Protein AF-A0A923B6H4-F1 (afdb_monomer_lite)

Structure (mmCIF, N/CA/C/O backbone):
data_AF-A0A923B6H4-F1
#
_entry.id   AF-A0A923B6H4-F1
#
loop_
_atom_site.group_PDB
_atom_site.id
_atom_site.type_symbol
_atom_site.label_atom_id
_atom_site.label_alt_id
_atom_site.label_comp_id
_atom_site.label_asym_id
_atom_site.label_entity_id
_atom_site.label_seq_id
_atom_site.pdbx_PDB_ins_code
_atom_site.Cartn_x
_atom_site.Cartn_y
_atom_site.Cartn_z
_atom_site.occupancy
_atom_site.B_iso_or_equiv
_atom_site.auth_seq_id
_atom_site.auth_comp_id
_atom_site.auth_asym_id
_atom_site.auth_atom_id
_atom_site.pdbx_PDB_model_num
ATOM 1 N N . MET A 1 1 ? -33.719 -10.652 -20.459 1.00 57.91 1 MET A N 1
ATOM 2 C CA . MET A 1 1 ? -33.361 -11.296 -19.174 1.00 57.91 1 MET A CA 1
ATOM 3 C C . MET A 1 1 ? -32.252 -12.275 -19.531 1.00 57.91 1 MET A C 1
ATOM 5 O O . MET A 1 1 ? -32.547 -13.247 -20.193 1.00 57.91 1 MET A O 1
ATOM 9 N N . VAL A 1 2 ? -30.958 -12.010 -19.404 1.00 57.62 2 VAL A N 1
ATOM 10 C CA . VAL A 1 2 ? -30.138 -11.550 -18.275 1.00 57.62 2 VAL A CA 1
ATOM 11 C C . VAL A 1 2 ? -28.887 -10.869 -18.876 1.00 57.62 2 VAL A C 1
ATOM 13 O O . VAL A 1 2 ? -28.631 -11.012 -20.069 1.00 57.62 2 VAL A O 1
ATOM 16 N N . SER A 1 3 ? -28.105 -10.177 -18.044 1.00 59.34 3 SER A N 1
ATOM 17 C CA . SER A 1 3 ? -26.654 -9.966 -18.232 1.00 59.34 3 SER A CA 1
ATOM 18 C C . SER A 1 3 ? -26.194 -8.588 -18.706 1.00 59.34 3 SER A C 1
ATOM 20 O O . SER A 1 3 ? -25.534 -8.457 -19.729 1.00 59.34 3 SER A O 1
ATOM 22 N N . ARG A 1 4 ? -26.398 -7.575 -17.859 1.00 61.78 4 ARG A N 1
ATOM 23 C CA . ARG A 1 4 ? -25.347 -6.593 -17.528 1.00 61.78 4 ARG A CA 1
ATOM 24 C C . ARG A 1 4 ? -25.324 -6.495 -15.998 1.00 61.78 4 ARG A C 1
ATOM 26 O O . ARG A 1 4 ? -26.360 -6.197 -15.416 1.00 61.78 4 ARG A O 1
ATOM 33 N N . PRO A 1 5 ? -24.197 -6.849 -15.365 1.00 55.69 5 PRO A N 1
ATOM 34 C CA . PRO A 1 5 ? -23.071 -5.930 -15.374 1.00 55.69 5 PRO A CA 1
ATOM 35 C C . PRO A 1 5 ? -21.775 -6.644 -15.765 1.00 55.69 5 PRO A C 1
ATOM 37 O O . PRO A 1 5 ? -21.292 -7.538 -15.072 1.00 55.69 5 PRO A O 1
ATOM 40 N N . LEU A 1 6 ? -21.171 -6.226 -16.876 1.00 53.09 6 LEU A N 1
ATOM 41 C CA . LEU A 1 6 ? -19.742 -6.451 -17.040 1.00 53.09 6 LEU A CA 1
ATOM 42 C C . LEU A 1 6 ? -19.062 -5.419 -16.148 1.00 53.09 6 LEU A C 1
ATOM 44 O O . LEU A 1 6 ? -18.910 -4.260 -16.526 1.00 53.09 6 LEU A O 1
ATOM 48 N N . CYS A 1 7 ? -18.735 -5.842 -14.926 1.00 48.56 7 CYS A N 1
ATOM 49 C CA . CYS A 1 7 ? -17.739 -5.169 -14.110 1.00 48.56 7 CYS A CA 1
ATOM 50 C C . CYS A 1 7 ? -16.538 -4.839 -15.017 1.00 48.56 7 CYS A C 1
ATOM 52 O O . CYS A 1 7 ? -16.098 -5.728 -15.754 1.00 48.56 7 CYS A O 1
ATOM 54 N N . PRO A 1 8 ? -16.012 -3.605 -14.991 1.00 54.41 8 PRO A N 1
ATOM 55 C CA . PRO A 1 8 ? -15.057 -3.090 -15.980 1.00 54.41 8 PRO A CA 1
ATOM 56 C C . PRO A 1 8 ? -13.679 -3.777 -15.974 1.00 54.41 8 PRO A C 1
ATOM 58 O O . PRO A 1 8 ? -12.780 -3.347 -16.683 1.00 54.41 8 PRO A O 1
ATOM 61 N N . TYR A 1 9 ? -13.502 -4.849 -15.200 1.00 56.75 9 TYR A N 1
ATOM 62 C CA . TYR A 1 9 ? -12.222 -5.519 -14.985 1.00 56.75 9 TYR A CA 1
ATOM 63 C C . TYR A 1 9 ? -12.125 -6.904 -15.656 1.00 56.75 9 TYR A C 1
ATOM 65 O O . TYR A 1 9 ? -11.381 -7.770 -15.213 1.00 56.75 9 TYR A O 1
ATOM 73 N N . ARG A 1 10 ? -12.890 -7.175 -16.722 1.00 61.66 10 ARG A N 1
ATOM 74 C CA . ARG A 1 10 ? -12.793 -8.458 -17.448 1.00 61.66 10 ARG A CA 1
ATOM 75 C C . ARG A 1 10 ? -12.329 -8.281 -18.891 1.00 61.66 10 ARG A C 1
ATOM 77 O O . ARG A 1 10 ? -13.115 -8.474 -19.811 1.00 61.66 10 ARG A O 1
ATOM 84 N N . SER A 1 11 ? -11.040 -7.983 -19.055 1.00 51.56 11 SER A N 1
ATOM 85 C CA . SER A 1 11 ? -10.308 -8.179 -20.315 1.00 51.56 11 SER A CA 1
ATOM 86 C C . SER A 1 11 ? -8.936 -8.827 -20.045 1.00 51.56 11 SER A C 1
ATOM 88 O O . SER A 1 11 ? -8.159 -8.273 -19.271 1.00 51.56 11 SER A O 1
ATOM 90 N N . PRO A 1 12 ? -8.612 -9.981 -20.663 1.00 59.75 12 PRO A N 1
ATOM 91 C CA . PRO A 1 12 ? -7.485 -10.849 -20.293 1.00 59.75 12 PRO A CA 1
ATOM 92 C C . PRO A 1 12 ? -6.140 -10.466 -20.949 1.00 59.75 12 PRO A C 1
ATOM 94 O O . PRO A 1 12 ? -5.389 -11.338 -21.373 1.00 59.75 12 PRO A O 1
ATOM 97 N N . ALA A 1 13 ? -5.825 -9.173 -21.068 1.00 54.75 13 ALA A N 1
ATOM 98 C CA . ALA A 1 13 ? -4.610 -8.715 -21.759 1.00 54.75 13 ALA A CA 1
ATOM 99 C C . ALA A 1 13 ? -3.969 -7.463 -21.132 1.00 54.75 13 ALA A C 1
ATOM 101 O O . ALA A 1 13 ? -3.460 -6.601 -21.842 1.00 54.75 13 ALA A O 1
ATOM 102 N N . MET A 1 14 ? -4.001 -7.341 -19.805 1.00 49.97 14 MET A N 1
ATOM 103 C CA . MET A 1 14 ? -3.224 -6.333 -19.083 1.00 49.97 14 MET A CA 1
ATOM 104 C C . MET A 1 14 ? -2.109 -7.072 -18.350 1.00 49.97 14 MET A C 1
ATOM 106 O O . MET A 1 14 ? -2.386 -7.920 -17.505 1.00 49.97 14 MET A O 1
ATOM 110 N N . THR A 1 15 ? -0.850 -6.803 -18.684 1.00 62.50 15 THR A N 1
ATOM 111 C CA . THR A 1 15 ? 0.293 -7.165 -17.839 1.00 62.50 15 THR A CA 1
ATOM 112 C C . THR A 1 15 ? 0.137 -6.419 -16.518 1.00 62.50 15 THR A C 1
ATOM 114 O O . THR A 1 15 ? 0.614 -5.296 -16.374 1.00 62.50 15 THR A O 1
ATOM 117 N N . GLU A 1 16 ? -0.603 -7.009 -15.579 1.00 60.38 16 GLU A N 1
ATOM 118 C CA . GLU A 1 16 ? -0.652 -6.533 -14.203 1.00 60.38 16 GLU A CA 1
ATOM 119 C C . GLU A 1 16 ? 0.793 -6.46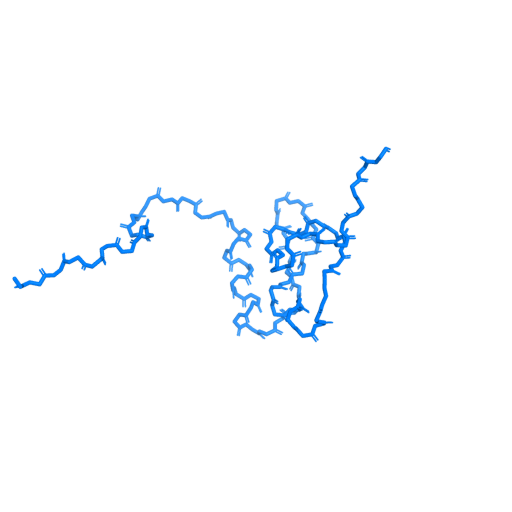6 -13.706 1.00 60.38 16 GLU A C 1
ATOM 121 O O . GLU A 1 16 ? 1.535 -7.453 -13.812 1.00 60.38 16 GLU A O 1
ATOM 126 N N . PRO A 1 17 ? 1.251 -5.299 -13.240 1.00 78.50 17 PRO A N 1
ATOM 127 C CA . PRO A 1 17 ? 2.636 -5.157 -12.863 1.00 78.50 17 PRO A CA 1
ATOM 128 C C . PRO A 1 17 ? 2.910 -6.025 -11.633 1.00 78.50 17 PRO A C 1
ATOM 130 O O . PRO A 1 17 ? 2.076 -6.156 -10.737 1.00 78.50 17 PRO A O 1
ATOM 133 N N . LEU A 1 18 ? 4.094 -6.636 -11.588 1.00 83.62 18 LEU A N 1
ATOM 134 C CA . LEU A 1 18 ? 4.420 -7.715 -10.646 1.00 83.62 18 LEU A CA 1
ATOM 135 C C . LEU A 1 18 ? 4.235 -7.314 -9.168 1.00 83.62 18 LEU A C 1
ATOM 137 O O . LEU A 1 18 ? 3.946 -8.152 -8.315 1.00 83.62 18 LEU A O 1
ATOM 141 N N . TRP A 1 19 ? 4.335 -6.016 -8.870 1.00 84.75 19 TRP A N 1
ATOM 142 C CA . TRP A 1 19 ? 4.073 -5.455 -7.547 1.00 84.75 19 TRP A CA 1
ATOM 143 C C . TRP A 1 19 ? 2.627 -5.608 -7.075 1.00 84.75 19 TRP A C 1
ATOM 145 O O . TRP A 1 19 ? 2.404 -5.713 -5.872 1.00 84.75 19 TRP A O 1
ATOM 155 N N . HIS A 1 20 ? 1.658 -5.655 -7.989 1.00 85.19 20 HIS A N 1
ATOM 156 C CA . HIS A 1 20 ? 0.248 -5.821 -7.653 1.00 85.19 20 HIS A CA 1
ATOM 157 C C . HIS A 1 20 ? -0.039 -7.259 -7.203 1.00 85.19 20 HIS A C 1
ATOM 159 O O . HIS A 1 20 ? -0.636 -7.475 -6.151 1.00 85.19 20 HIS A O 1
ATOM 165 N N . ALA A 1 21 ? 0.507 -8.245 -7.922 1.00 87.25 21 ALA A N 1
ATOM 166 C CA . ALA A 1 21 ? 0.413 -9.654 -7.543 1.00 87.25 21 ALA A CA 1
ATOM 167 C C . ALA A 1 21 ? 1.107 -9.940 -6.199 1.00 87.25 21 ALA A C 1
ATOM 169 O O . ALA A 1 21 ? 0.570 -10.656 -5.356 1.00 87.25 21 ALA A O 1
ATOM 170 N N . LEU A 1 22 ? 2.282 -9.344 -5.961 1.00 89.81 22 LEU A N 1
ATOM 171 C CA . LEU A 1 22 ? 2.986 -9.469 -4.680 1.00 89.81 22 LEU A CA 1
ATOM 172 C C . LEU A 1 22 ? 2.224 -8.802 -3.531 1.00 89.81 22 LEU A C 1
ATOM 174 O O . LEU A 1 22 ? 2.176 -9.353 -2.431 1.00 89.81 22 LEU A O 1
ATOM 178 N N . HIS A 1 23 ? 1.612 -7.643 -3.780 1.00 88.94 23 HIS A N 1
ATOM 179 C CA . HIS A 1 23 ? 0.744 -6.986 -2.810 1.00 88.94 23 HIS A CA 1
ATOM 180 C C . HIS A 1 23 ? -0.439 -7.876 -2.423 1.00 88.94 23 HIS A C 1
ATOM 182 O O . HIS A 1 23 ? -0.722 -8.033 -1.234 1.00 88.94 23 HIS A O 1
ATOM 188 N N . GLU A 1 24 ? -1.119 -8.462 -3.410 1.00 88.44 24 GLU A N 1
ATOM 189 C CA . GLU A 1 24 ? -2.260 -9.347 -3.182 1.00 88.44 24 GLU A CA 1
ATOM 190 C C . GLU A 1 24 ? -1.843 -10.610 -2.421 1.00 88.44 24 GLU A C 1
ATOM 192 O O . GLU A 1 24 ? -2.471 -10.956 -1.421 1.00 88.44 24 GLU A O 1
ATOM 197 N N . ALA A 1 25 ? -0.727 -11.237 -2.808 1.00 91.12 25 ALA A N 1
ATOM 198 C CA . ALA A 1 25 ? -0.174 -12.393 -2.109 1.00 91.12 25 ALA A CA 1
ATOM 199 C C . ALA A 1 25 ? 0.172 -12.072 -0.645 1.00 91.12 25 ALA A C 1
ATOM 201 O O . ALA A 1 25 ? -0.171 -12.840 0.255 1.00 91.12 25 ALA A O 1
ATOM 202 N N . ALA A 1 26 ? 0.802 -10.924 -0.383 1.00 91.19 26 ALA A N 1
ATOM 203 C CA . ALA A 1 26 ? 1.103 -10.477 0.974 1.00 91.19 26 ALA A CA 1
ATOM 204 C C . ALA A 1 26 ? -0.180 -10.184 1.773 1.00 91.19 26 ALA A C 1
ATOM 206 O O . ALA A 1 26 ? -0.283 -10.576 2.934 1.00 91.19 26 ALA A O 1
ATOM 207 N N . CYS A 1 27 ? -1.199 -9.576 1.153 1.00 88.38 27 CYS A N 1
ATOM 208 C CA . CYS A 1 27 ? -2.500 -9.365 1.792 1.00 88.38 27 CYS A CA 1
ATOM 209 C C . CYS A 1 27 ? -3.194 -10.691 2.138 1.00 88.38 27 CYS A C 1
ATOM 211 O O . CYS A 1 27 ? -3.714 -10.824 3.243 1.00 88.38 27 CYS A O 1
ATOM 213 N N . ALA A 1 28 ? -3.167 -11.676 1.235 1.00 89.31 28 ALA A N 1
ATOM 214 C CA . ALA A 1 28 ? -3.736 -13.004 1.462 1.00 89.31 28 ALA A CA 1
ATOM 215 C C . ALA A 1 28 ? -3.007 -13.765 2.582 1.00 89.31 28 ALA A C 1
ATOM 217 O O . ALA A 1 28 ? -3.634 -14.484 3.356 1.00 89.31 28 ALA A O 1
ATOM 218 N N . ARG A 1 29 ? -1.689 -13.567 2.707 1.00 91.31 29 ARG A N 1
ATOM 219 C CA . ARG A 1 29 ? -0.866 -14.117 3.796 1.00 91.31 29 ARG A CA 1
ATOM 220 C C . ARG A 1 29 ? -1.006 -13.353 5.117 1.00 91.31 29 ARG A C 1
ATOM 222 O O . ARG A 1 29 ? -0.458 -13.797 6.122 1.00 91.31 29 ARG A O 1
ATOM 229 N N . GLY A 1 30 ? -1.709 -12.219 5.131 1.00 90.56 30 GLY A N 1
ATOM 230 C CA . GLY A 1 30 ? -1.800 -11.342 6.300 1.00 90.56 30 GLY A CA 1
ATOM 231 C C . GLY A 1 30 ? -0.488 -10.626 6.631 1.00 90.56 30 GLY A C 1
ATOM 232 O O . GLY A 1 30 ? -0.312 -10.147 7.747 1.00 90.56 30 GLY A O 1
ATOM 233 N N . GLU A 1 31 ? 0.442 -10.545 5.679 1.00 91.31 31 GLU A N 1
ATOM 234 C CA . GLU A 1 31 ? 1.692 -9.818 5.852 1.00 91.31 31 GLU A CA 1
ATOM 235 C C . GLU A 1 31 ? 1.467 -8.311 5.765 1.00 91.31 31 GLU A C 1
ATOM 237 O O . GLU A 1 31 ? 0.665 -7.795 4.980 1.00 91.31 31 GLU A O 1
ATOM 242 N N . ASN A 1 32 ? 2.221 -7.575 6.577 1.00 90.31 32 ASN A N 1
ATOM 243 C CA . ASN A 1 32 ? 2.100 -6.127 6.658 1.00 90.31 32 ASN A CA 1
ATOM 244 C C . ASN A 1 32 ? 2.878 -5.393 5.557 1.00 90.31 32 ASN A C 1
ATOM 246 O O . ASN A 1 32 ? 2.610 -4.224 5.277 1.00 90.31 32 ASN A O 1
ATOM 250 N N . THR A 1 33 ? 3.855 -6.044 4.939 1.00 91.00 33 THR A N 1
ATOM 251 C CA . THR A 1 33 ? 4.732 -5.439 3.939 1.00 91.00 33 THR A CA 1
ATOM 252 C C . THR A 1 33 ? 5.055 -6.433 2.837 1.00 91.00 33 THR A C 1
ATOM 254 O O . THR A 1 33 ? 5.039 -7.641 3.048 1.00 91.00 33 THR A O 1
ATOM 257 N N . TYR A 1 34 ? 5.369 -5.916 1.656 1.00 91.00 34 TYR A N 1
ATOM 258 C CA . TYR A 1 34 ? 5.921 -6.683 0.548 1.00 91.00 34 TYR A CA 1
ATOM 259 C C . TYR A 1 34 ? 7.103 -5.919 -0.048 1.00 91.00 34 TYR A C 1
ATOM 261 O O . TYR A 1 34 ? 7.221 -4.701 0.115 1.00 91.00 34 TYR A O 1
ATOM 269 N N . ARG A 1 35 ? 8.003 -6.638 -0.717 1.00 90.25 35 ARG A N 1
ATOM 270 C CA . ARG A 1 35 ? 9.148 -6.030 -1.391 1.00 90.25 35 ARG A CA 1
ATOM 271 C C . ARG A 1 35 ? 8.818 -5.821 -2.857 1.00 90.25 35 ARG A C 1
ATOM 273 O O . ARG A 1 35 ? 8.498 -6.773 -3.563 1.00 90.25 35 ARG A O 1
ATOM 280 N N . ASP A 1 36 ? 8.913 -4.580 -3.297 1.00 87.62 36 ASP A N 1
ATOM 281 C CA . ASP A 1 36 ? 8.734 -4.221 -4.690 1.00 87.62 36 ASP A CA 1
ATOM 282 C C . ASP A 1 36 ? 9.991 -4.625 -5.490 1.00 87.62 36 ASP A C 1
ATOM 284 O O . ASP A 1 36 ? 11.094 -4.207 -5.136 1.00 87.62 36 ASP A O 1
ATOM 288 N N . PRO A 1 37 ? 9.874 -5.470 -6.528 1.00 85.69 37 PRO A N 1
ATOM 289 C CA . PRO A 1 37 ? 11.026 -5.978 -7.274 1.00 85.69 37 PRO A CA 1
ATOM 290 C C . PRO A 1 37 ? 11.592 -4.956 -8.266 1.00 85.69 37 PRO A C 1
ATOM 292 O O . PRO A 1 37 ? 12.740 -5.081 -8.675 1.00 85.69 37 PRO A O 1
ATOM 295 N N . GLU A 1 38 ? 10.798 -3.958 -8.651 1.00 84.75 38 GLU A N 1
ATOM 296 C CA . GLU A 1 38 ? 11.179 -2.926 -9.616 1.00 84.75 38 GLU A CA 1
ATOM 297 C C . GLU A 1 38 ? 11.989 -1.815 -8.938 1.00 84.75 38 GLU A C 1
ATOM 299 O O . GLU A 1 38 ? 13.043 -1.408 -9.416 1.00 84.75 38 GLU A O 1
ATOM 304 N N . THR A 1 39 ? 11.519 -1.357 -7.784 1.00 84.31 39 THR A N 1
ATOM 305 C CA . THR A 1 39 ? 12.108 -0.251 -7.024 1.00 84.31 39 THR A CA 1
ATOM 306 C C . THR A 1 39 ? 12.984 -0.722 -5.862 1.00 84.31 39 THR A C 1
ATOM 308 O O . THR A 1 39 ? 13.775 0.050 -5.328 1.00 84.31 39 THR A O 1
ATOM 311 N N . GLY A 1 40 ? 12.853 -1.986 -5.445 1.00 87.31 40 GLY A N 1
ATOM 312 C CA . GLY A 1 40 ? 13.577 -2.568 -4.315 1.00 87.31 40 GLY A CA 1
ATOM 313 C C . GLY A 1 40 ? 13.049 -2.152 -2.938 1.00 87.31 40 GLY A C 1
ATOM 314 O O . GLY A 1 40 ? 13.580 -2.630 -1.931 1.00 87.31 40 GLY A O 1
ATOM 315 N N . TYR A 1 41 ? 12.026 -1.294 -2.872 1.00 87.62 41 TYR A N 1
ATOM 316 C CA . TYR A 1 41 ? 11.489 -0.768 -1.619 1.00 87.62 41 TYR A CA 1
ATOM 317 C C . TYR A 1 41 ? 10.570 -1.756 -0.903 1.00 87.62 41 TYR A C 1
ATOM 319 O O . TYR A 1 41 ? 9.862 -2.558 -1.512 1.00 87.62 41 TYR A O 1
ATOM 327 N N . THR A 1 42 ? 10.535 -1.643 0.422 1.00 89.75 42 THR A N 1
ATOM 328 C CA . THR A 1 42 ? 9.553 -2.330 1.262 1.00 89.75 42 THR A CA 1
ATOM 329 C C . THR A 1 42 ? 8.297 -1.471 1.355 1.00 89.75 42 THR A C 1
ATOM 331 O O . THR A 1 42 ? 8.312 -0.405 1.971 1.00 89.75 42 THR A O 1
ATOM 334 N N . VAL A 1 43 ? 7.209 -1.928 0.743 1.00 89.19 43 VAL A N 1
ATOM 335 C CA . VAL A 1 43 ? 5.930 -1.214 0.680 1.00 89.19 43 VAL A CA 1
ATOM 336 C C . VAL A 1 43 ? 4.937 -1.861 1.641 1.00 89.19 43 VAL A C 1
ATOM 338 O O . VAL A 1 43 ? 4.874 -3.084 1.757 1.00 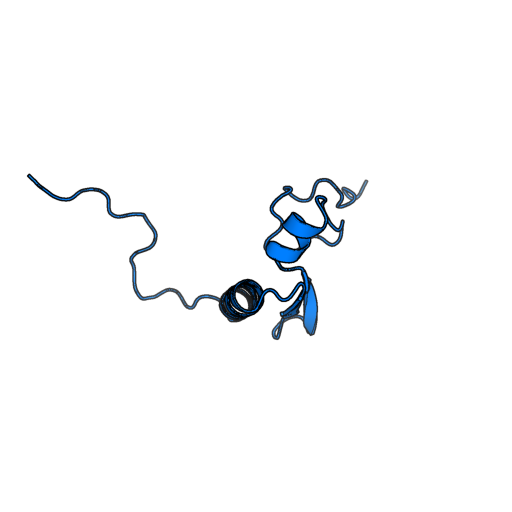89.19 43 VAL A O 1
ATOM 341 N N . PHE A 1 44 ? 4.150 -1.046 2.345 1.00 90.12 44 PHE A N 1
ATOM 342 C CA . PHE A 1 44 ? 3.103 -1.546 3.235 1.00 90.12 44 PHE A CA 1
ATOM 343 C C . PHE A 1 44 ? 1.900 -2.076 2.450 1.00 90.12 44 PHE A C 1
ATOM 345 O O . PHE A 1 44 ? 1.489 -1.513 1.433 1.00 90.12 44 PHE A O 1
ATOM 352 N N . THR A 1 45 ? 1.318 -3.164 2.944 1.00 91.38 45 THR A N 1
ATOM 353 C CA . THR A 1 45 ? 0.074 -3.721 2.413 1.00 91.38 45 THR A CA 1
ATOM 354 C C . THR A 1 45 ? -1.133 -2.935 2.916 1.00 91.38 45 THR A C 1
ATOM 356 O O . THR A 1 45 ? -1.079 -2.222 3.925 1.00 91.38 45 THR A O 1
ATOM 359 N N . ARG A 1 46 ? -2.280 -3.103 2.246 1.00 88.75 46 ARG A N 1
ATOM 360 C CA . ARG A 1 46 ? -3.548 -2.537 2.720 1.00 88.75 46 ARG A CA 1
ATOM 361 C C . ARG A 1 46 ? -3.888 -3.069 4.114 1.00 88.75 46 ARG A C 1
ATOM 363 O O . ARG A 1 46 ? -4.353 -2.303 4.952 1.00 88.75 46 ARG A O 1
ATOM 370 N N . VAL A 1 47 ? -3.601 -4.344 4.380 1.00 89.50 47 VAL A N 1
ATOM 371 C CA . VAL A 1 47 ? -3.829 -4.979 5.687 1.00 89.50 47 VAL A CA 1
ATOM 372 C C . VAL A 1 47 ? -3.060 -4.257 6.794 1.00 89.50 47 VAL A C 1
ATOM 374 O O . VAL A 1 47 ? -3.634 -3.971 7.840 1.00 89.50 47 VAL A O 1
ATOM 377 N N . ALA A 1 48 ? -1.804 -3.861 6.560 1.00 90.12 48 ALA A N 1
ATOM 378 C CA . ALA A 1 48 ? -1.050 -3.070 7.535 1.00 90.12 48 ALA A CA 1
ATOM 379 C C . ALA A 1 48 ? -1.668 -1.701 7.811 1.00 90.12 48 ALA A C 1
ATOM 381 O O . ALA A 1 48 ? -1.681 -1.2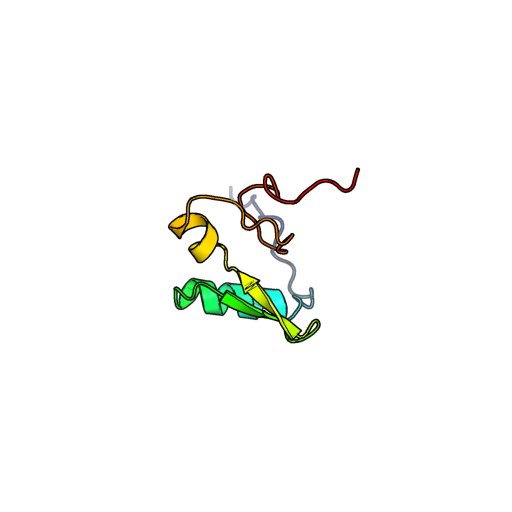44 8.952 1.00 90.12 48 ALA A O 1
ATOM 382 N N . HIS A 1 49 ? -2.180 -1.039 6.777 1.00 87.06 49 HIS A N 1
ATOM 383 C CA . HIS A 1 49 ? -2.858 0.243 6.927 1.00 87.06 49 HIS A CA 1
ATOM 384 C C . HIS A 1 49 ? -4.169 0.117 7.708 1.00 87.06 49 HIS A C 1
ATOM 386 O O . HIS A 1 49 ? -4.448 0.966 8.556 1.00 87.06 49 HIS A O 1
ATOM 392 N N . LEU A 1 50 ? -4.933 -0.950 7.474 1.00 88.56 50 LEU A N 1
ATOM 393 C CA . LEU A 1 5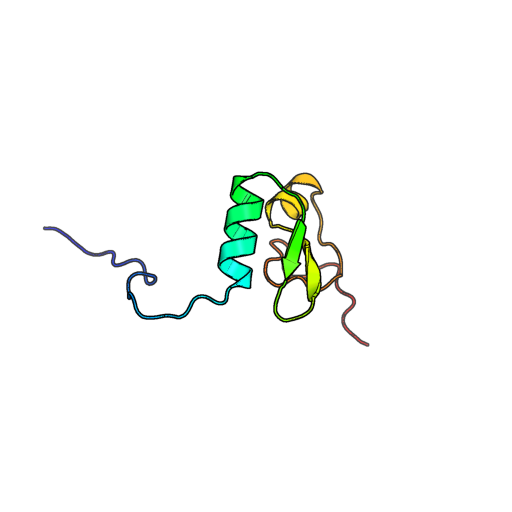0 ? -6.144 -1.252 8.237 1.00 88.56 50 LEU A CA 1
ATOM 394 C C . LEU A 1 50 ? -5.812 -1.576 9.698 1.00 88.56 50 LEU A C 1
ATOM 396 O O . LEU A 1 50 ? -6.385 -0.970 10.594 1.00 88.56 50 LEU A O 1
ATOM 400 N N . ALA A 1 51 ? -4.827 -2.445 9.941 1.00 89.31 51 ALA A N 1
ATOM 401 C CA . ALA A 1 51 ? -4.399 -2.819 11.290 1.00 89.31 51 ALA A CA 1
ATOM 402 C C . ALA A 1 51 ? -3.841 -1.629 12.088 1.00 89.31 51 ALA A C 1
ATOM 404 O O . ALA A 1 51 ? -4.050 -1.531 13.293 1.00 89.31 51 ALA A O 1
ATOM 405 N N . ARG A 1 52 ? -3.132 -0.709 11.424 1.00 88.94 52 ARG A N 1
ATOM 406 C CA . ARG A 1 52 ? -2.553 0.475 12.070 1.00 88.94 52 ARG A CA 1
ATOM 407 C C . ARG A 1 52 ? -3.539 1.638 12.210 1.00 88.94 52 ARG A C 1
ATOM 409 O O . ARG A 1 52 ? -3.270 2.550 12.985 1.00 88.94 52 ARG A O 1
ATOM 416 N N . GLY A 1 53 ? -4.619 1.657 11.429 1.00 90.62 53 GLY A N 1
ATOM 417 C CA . GLY A 1 53 ? -5.634 2.714 11.470 1.00 90.62 53 GLY A CA 1
ATOM 418 C C . GLY A 1 53 ? -5.191 4.085 10.934 1.00 90.62 53 GLY A C 1
ATOM 419 O O . GLY A 1 53 ? -5.879 5.066 11.185 1.00 90.62 53 GLY A O 1
ATOM 420 N N . LYS A 1 54 ? -4.033 4.194 10.256 1.00 89.19 54 LYS A N 1
ATOM 421 C CA . LYS A 1 54 ? -3.523 5.476 9.719 1.00 89.19 54 LYS A CA 1
ATOM 422 C C . LYS A 1 54 ? -2.543 5.345 8.550 1.00 89.19 54 LYS A C 1
ATOM 424 O O . LYS A 1 54 ? -1.808 4.347 8.425 1.00 89.19 54 LYS A O 1
ATOM 429 N N . CYS A 1 55 ? -2.454 6.404 7.743 1.00 89.25 55 CYS A N 1
ATOM 430 C CA . CYS A 1 55 ? -1.472 6.556 6.663 1.00 89.25 55 CYS A CA 1
ATOM 431 C C . CYS A 1 55 ? -0.014 6.502 7.175 1.00 89.25 55 CYS A C 1
ATOM 433 O O . CYS A 1 55 ? 0.284 6.884 8.303 1.00 89.25 55 CYS A O 1
ATOM 435 N N . CYS A 1 56 ? 0.912 5.957 6.371 1.00 87.38 56 CYS A N 1
ATOM 436 C CA . CYS A 1 56 ? 2.345 5.847 6.720 1.00 87.38 56 CYS A CA 1
ATOM 437 C C . CYS A 1 56 ? 3.154 7.109 6.437 1.00 87.38 56 CYS A C 1
ATOM 439 O O . CYS A 1 56 ? 4.265 7.208 6.942 1.00 87.38 56 CYS A O 1
ATOM 441 N N . GLY A 1 57 ? 2.655 8.011 5.590 1.00 86.56 57 GLY A N 1
ATOM 442 C CA . GLY A 1 57 ? 3.436 9.144 5.094 1.00 86.56 57 GLY A CA 1
ATOM 443 C C . GLY A 1 57 ? 4.513 8.785 4.060 1.00 86.56 57 GLY A C 1
ATOM 444 O O . GLY A 1 57 ? 5.257 9.659 3.636 1.00 86.56 57 GLY A O 1
ATOM 445 N N . SER A 1 58 ? 4.583 7.528 3.604 1.00 85.38 58 SER A N 1
ATOM 446 C CA . SER A 1 58 ? 5.594 7.047 2.642 1.00 85.38 58 SER A CA 1
ATOM 447 C C . SER A 1 58 ? 5.109 6.982 1.185 1.00 85.38 58 SER A C 1
ATOM 449 O O . SER A 1 58 ? 5.769 6.352 0.368 1.00 85.38 58 SER A O 1
ATOM 451 N N . ALA A 1 59 ? 3.955 7.581 0.861 1.00 85.69 59 ALA A N 1
ATOM 452 C CA . ALA A 1 59 ? 3.371 7.604 -0.491 1.00 85.69 59 ALA A CA 1
ATOM 453 C C . ALA A 1 59 ? 3.271 6.210 -1.159 1.00 85.69 59 ALA A C 1
ATOM 455 O O . ALA A 1 59 ? 3.712 6.002 -2.289 1.00 85.69 59 ALA A O 1
ATOM 456 N N . CYS A 1 60 ? 2.728 5.225 -0.435 1.00 86.25 60 CYS A N 1
ATOM 457 C CA . CYS A 1 60 ? 2.601 3.846 -0.918 1.00 86.25 60 CYS A CA 1
ATOM 458 C C . CYS A 1 60 ? 1.548 3.707 -2.030 1.00 86.25 60 CYS A C 1
ATOM 460 O O . CYS A 1 60 ? 0.439 4.203 -1.889 1.00 86.25 60 CYS A O 1
ATOM 462 N N . ARG A 1 61 ? 1.824 2.904 -3.068 1.00 81.50 61 ARG A N 1
ATOM 463 C CA . ARG A 1 61 ? 0.923 2.711 -4.229 1.00 81.50 61 ARG A CA 1
ATOM 464 C C . ARG A 1 61 ? -0.522 2.300 -3.876 1.00 81.50 61 ARG A C 1
ATOM 466 O O . ARG A 1 61 ? -1.438 2.632 -4.618 1.00 81.50 61 ARG A O 1
ATOM 473 N N . HIS A 1 62 ? -0.737 1.612 -2.752 1.00 81.75 62 HIS A N 1
ATOM 474 C CA . HIS A 1 62 ? -2.048 1.095 -2.327 1.00 81.75 62 HIS A CA 1
ATOM 475 C C . HIS A 1 62 ? -2.542 1.673 -0.993 1.00 81.75 62 HIS A C 1
ATOM 477 O O . HIS A 1 62 ? -3.100 0.951 -0.161 1.00 81.75 62 HIS A O 1
ATOM 483 N N . CYS A 1 63 ? -2.327 2.967 -0.750 1.00 86.75 63 CYS A N 1
ATOM 484 C CA . CYS A 1 63 ? -2.791 3.582 0.488 1.00 86.75 63 CYS A CA 1
ATOM 485 C C . CYS A 1 63 ? -4.331 3.709 0.516 1.00 86.75 63 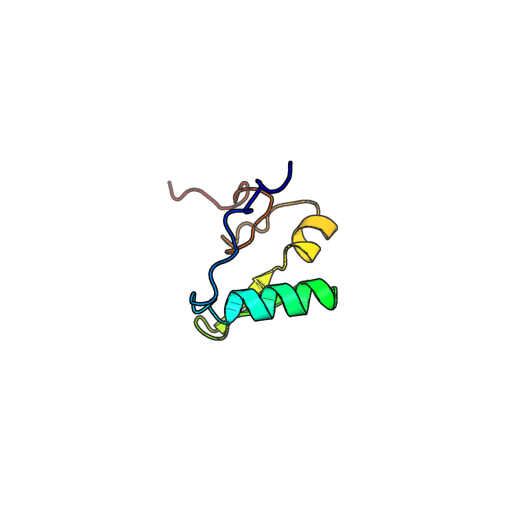CYS A C 1
ATOM 487 O O . CYS A 1 63 ? -4.899 4.356 -0.359 1.00 86.75 63 CYS A O 1
ATOM 489 N N . PRO A 1 64 ? -5.030 3.148 1.523 1.00 87.12 64 PRO A N 1
ATOM 490 C CA . PRO A 1 64 ? -6.477 3.325 1.667 1.00 87.12 64 PRO A CA 1
ATOM 491 C C . PRO A 1 64 ? -6.877 4.703 2.228 1.00 87.12 64 PRO A C 1
ATOM 493 O O . PRO A 1 64 ? -8.056 5.029 2.214 1.00 87.12 64 PRO A O 1
ATOM 496 N N . TYR A 1 65 ? -5.916 5.493 2.720 1.00 88.00 65 TYR A N 1
ATOM 497 C CA . TYR A 1 65 ? -6.131 6.795 3.373 1.00 88.00 65 TYR A CA 1
ATOM 498 C C . TYR A 1 65 ? -5.728 7.986 2.492 1.00 88.00 65 TYR A C 1
ATOM 500 O O . TYR A 1 65 ? -5.331 9.028 3.007 1.00 88.00 65 TYR A O 1
ATOM 508 N N . ASP A 1 66 ? -5.709 7.799 1.171 1.00 85.00 66 ASP A N 1
ATOM 509 C CA . ASP A 1 66 ? -5.429 8.859 0.191 1.00 85.00 66 ASP A CA 1
ATOM 510 C C . ASP A 1 66 ? -4.182 9.710 0.504 1.00 85.00 66 ASP A C 1
ATOM 512 O O . ASP A 1 66 ? -4.138 10.915 0.296 1.00 85.00 66 ASP A O 1
ATOM 516 N N . HIS A 1 67 ? -3.142 9.084 1.064 1.00 88.62 67 HIS A N 1
ATOM 517 C CA . HIS A 1 67 ? -1.896 9.771 1.407 1.00 88.62 67 HIS A CA 1
ATOM 518 C C . HIS A 1 67 ? -2.032 10.954 2.386 1.00 88.62 67 HIS A C 1
ATOM 520 O O . HIS A 1 67 ? -1.154 11.809 2.400 1.00 88.62 67 HIS A O 1
ATOM 526 N N . GLU A 1 68 ? -3.020 10.951 3.290 1.00 87.88 68 GLU A N 1
ATOM 527 C CA . GLU A 1 68 ? -3.248 12.055 4.251 1.00 87.88 68 GLU A CA 1
ATOM 528 C C . GLU A 1 68 ? -2.000 12.482 5.055 1.00 87.88 68 GLU A C 1
ATOM 530 O O . GLU A 1 68 ? -1.811 13.658 5.348 1.00 87.88 68 GLU A O 1
ATOM 535 N N . ALA A 1 69 ? -1.126 11.531 5.402 1.00 86.75 69 ALA A N 1
ATOM 536 C CA . ALA A 1 69 ? 0.067 11.768 6.214 1.00 86.75 69 ALA A CA 1
ATOM 537 C C . ALA A 1 69 ? 1.330 12.003 5.374 1.00 86.75 69 ALA A C 1
ATOM 539 O O . ALA A 1 69 ? 2.423 12.117 5.929 1.00 86.75 69 ALA A O 1
ATOM 540 N N . VAL A 1 70 ? 1.224 11.996 4.042 1.00 87.50 70 VAL A N 1
ATOM 541 C CA . VAL A 1 70 ? 2.354 12.310 3.166 1.00 87.50 70 VAL A CA 1
ATOM 542 C C . VAL A 1 70 ? 2.516 13.827 3.169 1.00 87.50 70 VAL A C 1
ATOM 544 O O . VAL A 1 70 ? 1.575 14.529 2.801 1.00 87.50 70 VAL A O 1
ATOM 547 N N . PRO A 1 71 ? 3.681 14.364 3.569 1.00 81.25 71 PRO A N 1
ATOM 548 C CA . PRO A 1 71 ? 3.885 15.802 3.545 1.00 81.25 71 PRO A CA 1
ATOM 549 C C . PRO A 1 71 ? 3.785 16.295 2.098 1.00 81.25 71 PRO A C 1
ATOM 551 O O . PRO A 1 71 ? 4.584 15.913 1.239 1.00 81.25 71 PRO A O 1
ATOM 554 N N . SER A 1 72 ? 2.804 17.154 1.821 1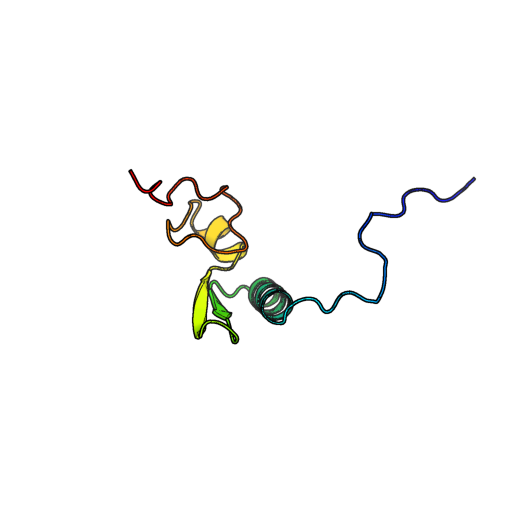.00 78.12 72 SER A N 1
ATOM 555 C CA . SER A 1 72 ? 2.757 17.917 0.578 1.00 78.12 72 SER A CA 1
ATOM 556 C C . SER A 1 72 ? 4.015 18.782 0.535 1.00 78.12 72 SER A C 1
ATOM 558 O O . SER A 1 72 ? 4.190 19.626 1.417 1.00 78.12 72 SER A O 1
ATOM 560 N N . ARG A 1 73 ? 4.918 18.554 -0.428 1.00 70.50 73 ARG A N 1
ATOM 561 C CA . ARG A 1 73 ? 6.103 19.413 -0.591 1.00 70.50 73 ARG A CA 1
ATOM 562 C C . ARG A 1 73 ? 5.623 20.863 -0.719 1.00 70.50 73 ARG A C 1
ATOM 564 O O . ARG A 1 73 ? 4.885 21.167 -1.654 1.00 70.50 73 ARG A O 1
ATOM 571 N N . ARG A 1 74 ? 5.996 21.692 0.255 1.00 60.81 74 ARG A N 1
ATOM 572 C CA . ARG A 1 74 ? 5.767 23.138 0.305 1.00 60.81 74 ARG A CA 1
ATOM 573 C C . ARG A 1 74 ? 7.028 23.861 -0.139 1.00 60.81 74 ARG A C 1
ATOM 575 O O . ARG A 1 74 ? 8.119 23.324 0.157 1.00 60.81 74 ARG A O 1
#

Sequence (74 aa):
MVSRPLCPYRSPAMTEPLWHALHEAACARGENTYRDPETGYTVFTRVAHLARGKCCGSACRHCPYDHEAVPSRR

Foldseek 3Di:
DDDDDPPPPDDDDDPPDVVVVQLVVCVVVLHQWGADPVVRDIAGHCSVCVVVVDDPLPPGPDHPHNSPNPDDDD

Radius of gyration: 15.53 Å; chains: 1; bounding box: 47×37×34 Å

Secondary structure (DSSP, 8-state):
-------TT--S-----HHHHHHHHHHHTT-SEEE-TTT--EEE-HHHHHHHTS--SS--TT-TTTTTTS----

pLDDT: mean 80.27, std 13.36, range [48.56, 91.38]